Protein AF-A0A3N4L4S7-F1 (afdb_monomer_lite)

Radius of gyration: 12.06 Å; chains: 1; bounding box: 30×32×24 Å

Organism: NCBI:txid1051890

Sequence (70 aa):
LGSAGSNKSIILKENRSRSGIYILINLLNDKVYIGSAQNISKRFNQYFNPNYLERNTSYAYLSSSIKTRI

Structure (mmCIF, N/CA/C/O backbone):
data_AF-A0A3N4L4S7-F1
#
_entry.id   AF-A0A3N4L4S7-F1
#
loop_
_atom_site.group_PDB
_atom_site.id
_atom_site.type_symbol
_atom_site.label_atom_id
_atom_site.label_alt_id
_atom_site.label_comp_id
_atom_site.label_asym_id
_atom_site.label_entity_id
_atom_site.label_seq_id
_atom_site.pdbx_PDB_ins_code
_atom_site.Cartn_x
_atom_site.Cartn_y
_atom_site.Cartn_z
_atom_site.occupancy
_atom_site.B_iso_or_equiv
_atom_site.auth_seq_id
_atom_site.auth_comp_id
_atom_site.auth_asym_id
_atom_site.auth_atom_id
_atom_site.pdbx_PDB_model_num
ATOM 1 N N . LEU A 1 1 ? -8.655 21.452 0.954 1.00 31.36 1 LEU A N 1
ATOM 2 C CA . LEU A 1 1 ? -9.046 20.424 -0.038 1.00 31.36 1 LEU A CA 1
ATOM 3 C C . LEU A 1 1 ? -7.811 20.120 -0.883 1.00 31.36 1 LEU A C 1
ATOM 5 O O . LEU A 1 1 ? -7.494 20.894 -1.773 1.00 31.36 1 LEU A O 1
ATOM 9 N N . GLY A 1 2 ? -7.019 19.118 -0.487 1.00 36.12 2 GLY A N 1
ATOM 10 C CA . GLY A 1 2 ? -5.737 18.786 -1.122 1.00 36.12 2 GLY A CA 1
ATOM 11 C C . GLY A 1 2 ? -5.920 17.695 -2.173 1.00 36.12 2 GLY A C 1
ATOM 12 O O . GLY A 1 2 ? -6.384 16.609 -1.850 1.00 36.12 2 GLY A O 1
ATOM 13 N N . SER A 1 3 ? -5.565 18.011 -3.414 1.00 34.41 3 SER A N 1
ATOM 14 C CA . SER A 1 3 ? -5.649 17.167 -4.610 1.00 34.41 3 SER A CA 1
ATOM 15 C C . SER A 1 3 ? -4.976 15.799 -4.418 1.00 34.41 3 SER A C 1
ATOM 17 O O . SER A 1 3 ? -3.872 15.730 -3.880 1.00 34.41 3 SER A O 1
ATOM 19 N N . ALA A 1 4 ? -5.574 14.694 -4.880 1.00 45.16 4 ALA A N 1
ATOM 20 C CA . ALA A 1 4 ? -5.057 13.325 -4.680 1.00 45.16 4 ALA A CA 1
ATOM 21 C C . ALA A 1 4 ? -3.603 13.034 -5.121 1.00 45.16 4 ALA A C 1
ATOM 23 O O . ALA A 1 4 ? -3.042 12.022 -4.699 1.00 45.16 4 ALA A O 1
ATOM 24 N N . GLY A 1 5 ? -2.941 13.910 -5.888 1.00 47.75 5 GLY A N 1
ATOM 25 C CA . GLY A 1 5 ? -1.487 13.834 -6.112 1.00 47.75 5 GLY A CA 1
ATOM 26 C C . GLY A 1 5 ? -0.656 14.060 -4.836 1.00 47.75 5 GLY A C 1
ATOM 27 O O . GLY A 1 5 ? 0.424 13.484 -4.684 1.00 47.75 5 GLY A O 1
ATOM 28 N N . SER A 1 6 ? -1.197 14.829 -3.887 1.00 54.34 6 SER A N 1
ATOM 29 C CA . SER A 1 6 ? -0.590 15.162 -2.590 1.00 54.34 6 SER A CA 1
ATOM 30 C C . SER A 1 6 ? -0.414 13.924 -1.708 1.00 54.34 6 SER A C 1
ATOM 32 O O . SER A 1 6 ? 0.637 13.727 -1.102 1.00 54.34 6 SER A O 1
ATOM 34 N N . ASN A 1 7 ? -1.416 13.039 -1.687 1.00 78.00 7 ASN A N 1
ATOM 35 C CA . ASN A 1 7 ? -1.472 11.934 -0.729 1.00 78.00 7 ASN A CA 1
ATOM 36 C C . ASN A 1 7 ? -0.508 10.795 -1.083 1.00 78.00 7 ASN A C 1
ATOM 38 O O . ASN A 1 7 ? 0.129 10.235 -0.193 1.00 78.00 7 ASN A O 1
ATOM 42 N N . LYS A 1 8 ? -0.321 10.482 -2.375 1.00 83.81 8 LYS A N 1
ATOM 43 C CA . LYS A 1 8 ? 0.619 9.428 -2.800 1.00 83.81 8 LYS A CA 1
ATOM 44 C C . LYS A 1 8 ? 2.056 9.750 -2.388 1.00 83.81 8 LYS A C 1
ATOM 46 O O . LYS A 1 8 ? 2.733 8.898 -1.818 1.00 83.81 8 LYS A O 1
ATOM 51 N N . SER A 1 9 ? 2.529 10.959 -2.694 1.00 87.06 9 SER A N 1
ATOM 52 C CA . SER A 1 9 ? 3.908 11.371 -2.396 1.00 87.06 9 SER A CA 1
ATOM 53 C C . SER A 1 9 ? 4.196 11.321 -0.893 1.00 87.06 9 SER A C 1
ATOM 55 O O . SER A 1 9 ? 5.223 10.782 -0.479 1.00 87.06 9 SER A O 1
ATOM 57 N N . ILE A 1 10 ? 3.250 11.796 -0.076 1.00 89.69 10 ILE A N 1
ATOM 58 C CA . ILE A 1 10 ? 3.338 11.762 1.389 1.00 89.69 10 ILE A CA 1
ATOM 59 C C . ILE A 1 10 ? 3.426 10.316 1.886 1.00 89.69 10 ILE A C 1
ATOM 61 O O . ILE A 1 10 ? 4.398 9.965 2.552 1.00 89.69 10 ILE A O 1
ATOM 65 N N . ILE A 1 11 ? 2.502 9.448 1.461 1.00 88.56 11 ILE A N 1
ATOM 66 C CA . ILE A 1 11 ? 2.487 8.027 1.839 1.00 88.56 11 ILE A CA 1
ATOM 67 C C . ILE A 1 11 ? 3.811 7.339 1.477 1.00 88.56 11 ILE A C 1
ATOM 69 O O . ILE A 1 11 ? 4.367 6.586 2.280 1.00 88.56 11 ILE A O 1
ATOM 73 N N . LEU A 1 12 ? 4.354 7.598 0.283 1.00 90.75 12 LEU A N 1
ATOM 74 C CA . LEU A 1 12 ? 5.625 7.010 -0.146 1.00 90.75 12 LEU A CA 1
ATOM 75 C C . LEU A 1 12 ? 6.820 7.538 0.654 1.00 90.75 12 LEU A C 1
ATOM 77 O O . LEU A 1 12 ? 7.733 6.758 0.946 1.00 90.75 12 LEU A O 1
ATOM 81 N N . LYS A 1 13 ? 6.820 8.831 1.001 1.00 92.31 13 LYS A N 1
ATOM 82 C CA . LYS A 1 13 ? 7.876 9.483 1.784 1.00 92.31 13 LYS A CA 1
ATOM 83 C C . LYS A 1 13 ? 7.884 8.989 3.229 1.00 92.31 13 LYS A C 1
ATOM 85 O O . LYS A 1 13 ? 8.944 8.625 3.728 1.00 92.31 13 LYS A O 1
ATOM 90 N N . GLU A 1 14 ? 6.725 8.923 3.875 1.00 90.75 14 GLU A N 1
ATOM 91 C CA . GLU A 1 14 ? 6.579 8.478 5.268 1.00 90.75 14 GLU A CA 1
ATOM 92 C C . GLU A 1 14 ? 6.948 7.004 5.462 1.00 90.75 14 GLU A C 1
ATOM 94 O O . GLU A 1 14 ? 7.453 6.617 6.514 1.00 90.75 14 GLU A O 1
ATOM 99 N N . ASN A 1 15 ? 6.744 6.182 4.429 1.00 91.62 15 ASN A N 1
ATOM 100 C CA . ASN A 1 15 ? 7.036 4.749 4.465 1.00 91.62 15 ASN A CA 1
ATOM 101 C C . ASN A 1 15 ? 8.380 4.376 3.824 1.00 91.62 15 ASN A C 1
ATOM 103 O O . ASN A 1 15 ? 8.662 3.191 3.603 1.00 91.62 15 ASN A O 1
ATOM 107 N N . ARG A 1 16 ? 9.220 5.366 3.492 1.00 92.19 16 ARG A N 1
ATOM 108 C CA . ARG A 1 16 ? 10.528 5.134 2.872 1.00 92.19 16 ARG A CA 1
ATOM 109 C C . ARG A 1 16 ? 11.397 4.267 3.785 1.00 92.19 16 ARG A C 1
ATOM 111 O O . ARG A 1 16 ? 11.559 4.564 4.963 1.00 92.19 16 ARG A O 1
ATOM 118 N N . SER A 1 17 ? 11.950 3.194 3.219 1.00 91.12 17 SER A N 1
ATOM 119 C CA . SER A 1 17 ? 12.827 2.237 3.915 1.00 91.12 17 SER A CA 1
ATOM 120 C C . SER A 1 17 ? 12.213 1.559 5.149 1.00 91.12 17 SER A C 1
ATOM 122 O O . SER A 1 17 ? 12.945 1.010 5.968 1.00 91.12 17 SER A O 1
ATOM 124 N N . ARG A 1 18 ? 10.880 1.556 5.284 1.00 92.69 18 ARG A N 1
ATOM 125 C CA . ARG A 1 18 ? 10.190 0.817 6.347 1.00 92.69 18 ARG A CA 1
ATOM 126 C C . ARG A 1 18 ? 9.845 -0.596 5.892 1.00 92.69 18 ARG A C 1
ATOM 128 O O . ARG A 1 18 ? 9.362 -0.785 4.774 1.00 92.69 18 ARG A O 1
ATOM 135 N N . SER A 1 19 ? 10.055 -1.561 6.779 1.00 95.81 19 SER A N 1
ATOM 136 C CA . SER A 1 19 ? 9.532 -2.923 6.675 1.00 95.81 19 SER A CA 1
ATOM 137 C C . SER A 1 19 ? 8.402 -3.116 7.688 1.00 95.81 19 SER A C 1
ATOM 139 O O . SER A 1 19 ? 8.308 -2.364 8.658 1.00 95.81 19 SER A O 1
ATOM 141 N N . GLY A 1 20 ? 7.526 -4.094 7.463 1.00 94.12 20 GLY A N 1
ATOM 142 C CA . GLY A 1 20 ? 6.481 -4.446 8.423 1.00 94.12 20 GLY A CA 1
ATOM 143 C C . GLY A 1 20 ? 5.171 -4.891 7.786 1.00 94.12 20 GLY A C 1
ATOM 144 O O . GLY A 1 20 ? 5.124 -5.282 6.616 1.00 94.12 20 GLY A O 1
ATOM 145 N N . ILE A 1 21 ? 4.117 -4.833 8.597 1.00 94.25 21 ILE A N 1
ATOM 146 C CA . ILE A 1 21 ? 2.734 -5.169 8.248 1.00 94.25 21 ILE A CA 1
ATOM 147 C C . ILE A 1 21 ? 1.948 -3.864 8.067 1.00 94.25 21 ILE A C 1
ATOM 149 O O . ILE A 1 21 ? 2.187 -2.890 8.778 1.00 94.25 21 ILE A O 1
ATOM 153 N N . TYR A 1 22 ? 1.024 -3.834 7.112 1.00 88.69 22 TYR A N 1
ATOM 154 C CA . TYR A 1 22 ? 0.143 -2.702 6.838 1.00 88.69 22 TYR A CA 1
ATOM 155 C C . TYR A 1 22 ? -1.288 -3.171 6.570 1.00 88.69 22 TYR A C 1
ATOM 157 O O . TYR A 1 22 ? -1.523 -4.317 6.180 1.00 88.69 22 TYR A O 1
ATOM 165 N N . ILE A 1 23 ? -2.231 -2.244 6.734 1.00 89.62 23 ILE A N 1
ATOM 166 C CA . ILE A 1 23 ? -3.652 -2.439 6.451 1.00 89.62 23 ILE A CA 1
ATOM 167 C C . ILE A 1 23 ? -4.078 -1.410 5.400 1.00 89.62 23 ILE A C 1
ATOM 169 O O . ILE A 1 23 ? -3.768 -0.227 5.525 1.00 89.62 23 ILE A O 1
ATOM 173 N N . LEU A 1 24 ? -4.774 -1.863 4.361 1.00 86.94 24 LEU A N 1
ATOM 174 C CA . LEU A 1 24 ? -5.467 -1.021 3.391 1.00 86.94 24 LEU A CA 1
ATOM 175 C C . LEU A 1 24 ? -6.967 -1.229 3.568 1.00 86.94 24 LEU A C 1
ATOM 177 O O . LEU A 1 24 ? -7.445 -2.359 3.512 1.00 86.94 24 LEU A O 1
ATOM 181 N N . ILE A 1 25 ? -7.696 -0.138 3.774 1.00 84.44 25 ILE A N 1
ATOM 182 C CA . ILE A 1 25 ? -9.153 -0.146 3.902 1.00 84.44 25 ILE A CA 1
ATOM 183 C C . ILE A 1 25 ? -9.719 0.521 2.654 1.00 84.44 25 ILE A C 1
ATOM 185 O O . ILE A 1 25 ? -9.359 1.655 2.331 1.00 84.44 25 ILE A O 1
ATOM 189 N N . ASN A 1 26 ? -10.582 -0.188 1.935 1.00 81.31 26 ASN A N 1
ATOM 190 C CA . ASN A 1 26 ? -11.330 0.389 0.832 1.00 81.31 26 ASN A CA 1
ATOM 191 C C . ASN A 1 26 ? -12.510 1.189 1.387 1.00 81.31 26 ASN A C 1
ATOM 193 O O . ASN A 1 26 ? -13.490 0.611 1.834 1.00 81.31 26 ASN A O 1
ATOM 197 N N . LEU A 1 27 ? -12.445 2.512 1.288 1.00 82.50 27 LEU A N 1
ATOM 198 C CA . LEU A 1 27 ? -13.487 3.402 1.808 1.00 82.50 27 LEU A CA 1
ATOM 199 C C . LEU A 1 27 ? -14.810 3.367 1.013 1.00 82.50 27 LEU A C 1
ATOM 201 O O . LEU A 1 27 ? -15.763 4.032 1.4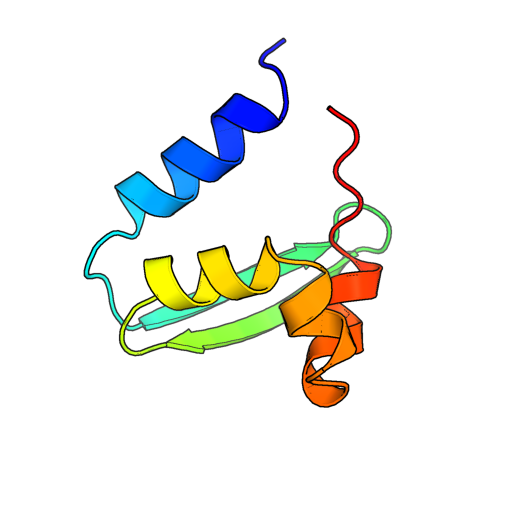00 1.00 82.50 27 LEU A O 1
ATOM 205 N N . LEU A 1 28 ? -14.878 2.647 -0.115 1.00 86.38 28 LEU A N 1
ATOM 206 C CA . LEU A 1 28 ? -16.093 2.507 -0.929 1.00 86.38 28 LEU A CA 1
ATOM 207 C C . LEU A 1 28 ? -16.929 1.277 -0.558 1.00 86.38 28 LEU A C 1
ATOM 209 O O . LEU A 1 28 ? -18.117 1.240 -0.864 1.00 86.38 28 LEU A O 1
ATOM 213 N N . ASN A 1 29 ? -16.306 0.237 0.000 1.00 84.44 29 ASN A N 1
ATOM 214 C CA . ASN A 1 29 ? -16.978 -1.035 0.294 1.00 84.44 29 ASN A CA 1
ATOM 215 C C . ASN A 1 29 ? -16.505 -1.708 1.590 1.00 84.44 29 ASN A C 1
ATOM 217 O O . ASN A 1 29 ? -16.780 -2.890 1.790 1.00 84.44 29 ASN A O 1
ATOM 221 N N . ASP A 1 30 ? -15.748 -0.983 2.413 1.00 85.06 30 ASP A N 1
ATOM 222 C CA . ASP A 1 30 ? -15.200 -1.391 3.710 1.00 85.06 30 ASP A CA 1
ATOM 223 C C . ASP A 1 30 ? -14.369 -2.679 3.702 1.00 85.06 30 ASP A C 1
ATOM 225 O O . ASP A 1 30 ? -14.046 -3.242 4.750 1.00 85.06 30 ASP A O 1
ATOM 229 N N . LYS A 1 31 ? -13.953 -3.153 2.522 1.00 84.50 31 LYS A N 1
ATOM 230 C CA . LYS A 1 31 ? -13.065 -4.308 2.433 1.00 84.50 31 LYS A CA 1
ATOM 231 C C . LYS A 1 31 ? -11.697 -3.948 2.985 1.00 84.50 31 LYS A C 1
ATOM 233 O O . LYS A 1 31 ? -11.105 -2.925 2.637 1.00 84.50 31 LYS A O 1
ATOM 238 N N . VAL A 1 32 ? -11.178 -4.852 3.804 1.00 84.50 32 VAL A N 1
ATOM 239 C CA . VAL A 1 32 ? -9.884 -4.715 4.462 1.00 84.50 32 VAL A CA 1
ATOM 240 C C . VAL A 1 32 ? -8.889 -5.672 3.821 1.00 84.50 32 VAL A C 1
ATOM 242 O O . VAL A 1 32 ? -9.173 -6.852 3.627 1.00 84.50 32 VAL A O 1
ATOM 245 N N . TYR A 1 33 ? -7.701 -5.163 3.515 1.00 84.81 33 TYR A N 1
ATOM 246 C CA . TYR A 1 33 ? -6.562 -5.947 3.066 1.00 84.81 33 TYR A CA 1
ATOM 247 C C . TYR A 1 33 ? -5.399 -5.768 4.034 1.00 84.81 33 TYR A C 1
ATOM 249 O O . TYR A 1 33 ? -4.999 -4.644 4.331 1.00 84.81 33 TYR A O 1
ATOM 257 N N . ILE A 1 34 ? -4.824 -6.878 4.488 1.00 88.00 34 ILE A N 1
ATOM 258 C CA . ILE A 1 34 ? -3.652 -6.890 5.362 1.00 88.00 34 ILE A CA 1
ATOM 259 C C . ILE A 1 34 ? -2.496 -7.491 4.572 1.00 88.00 34 ILE A C 1
ATOM 261 O O . ILE A 1 34 ? -2.627 -8.565 3.987 1.00 88.00 34 ILE A O 1
ATOM 265 N N . GLY A 1 35 ? -1.361 -6.801 4.539 1.00 86.50 35 GLY A N 1
ATOM 266 C CA . GLY A 1 35 ? -0.181 -7.269 3.825 1.00 86.50 35 GLY A CA 1
ATOM 267 C C . GLY A 1 35 ? 1.105 -6.966 4.572 1.00 86.50 35 GLY A C 1
ATOM 268 O O . GLY A 1 35 ? 1.136 -6.159 5.496 1.00 86.50 35 GLY A O 1
ATOM 269 N N . SER A 1 36 ? 2.192 -7.599 4.143 1.00 92.81 36 SER A N 1
ATOM 270 C CA . SER A 1 36 ? 3.534 -7.335 4.657 1.00 92.81 36 SER A CA 1
ATOM 271 C C . SER A 1 36 ? 4.502 -6.976 3.531 1.00 92.81 36 SER A C 1
ATOM 273 O O . SER A 1 36 ? 4.283 -7.282 2.349 1.00 92.81 36 SER A O 1
ATOM 275 N N . ALA A 1 37 ? 5.567 -6.256 3.875 1.00 93.50 37 ALA A N 1
ATOM 276 C CA . ALA A 1 37 ? 6.648 -5.945 2.952 1.00 93.50 37 ALA A CA 1
ATOM 277 C C . ALA A 1 37 ? 7.958 -5.665 3.692 1.00 93.50 37 ALA A C 1
ATOM 279 O O . ALA A 1 37 ? 7.972 -5.015 4.733 1.00 93.50 37 ALA A O 1
ATOM 280 N N . GLN A 1 38 ? 9.074 -6.068 3.085 1.00 94.44 38 GLN A N 1
ATOM 281 C CA . GLN A 1 38 ? 10.407 -5.612 3.498 1.00 94.44 38 GLN A CA 1
ATOM 282 C C . GLN A 1 38 ? 10.636 -4.130 3.159 1.00 94.44 38 GLN A C 1
ATOM 284 O O . GLN A 1 38 ? 11.400 -3.448 3.828 1.00 94.44 38 GLN A O 1
ATOM 289 N N . ASN A 1 39 ? 9.966 -3.621 2.121 1.00 94.62 39 ASN A N 1
ATOM 290 C CA . ASN A 1 39 ? 9.970 -2.205 1.772 1.00 94.62 39 ASN A CA 1
ATOM 291 C C . ASN A 1 39 ? 8.542 -1.766 1.432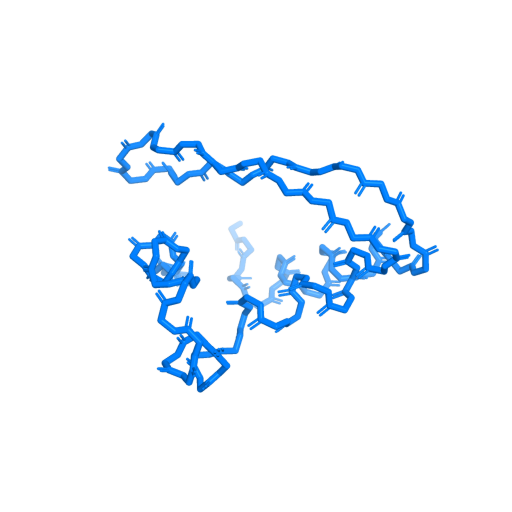 1.00 94.62 39 ASN A C 1
ATOM 293 O O . ASN A 1 39 ? 8.049 -1.997 0.323 1.00 94.62 39 ASN A O 1
ATOM 297 N N . ILE A 1 40 ? 7.875 -1.161 2.411 1.00 93.00 40 ILE A N 1
ATOM 298 C CA . ILE A 1 40 ? 6.478 -0.730 2.329 1.00 93.00 40 ILE A CA 1
ATOM 299 C C . ILE A 1 40 ? 6.312 0.353 1.258 1.00 93.00 40 ILE A C 1
ATOM 301 O O . ILE A 1 40 ? 5.397 0.254 0.447 1.00 93.00 40 ILE A O 1
ATOM 305 N N . SER A 1 41 ? 7.226 1.326 1.164 1.00 93.00 41 SER A N 1
ATOM 306 C CA . SER A 1 41 ? 7.177 2.359 0.115 1.00 93.00 41 SER A CA 1
ATOM 307 C C . SER A 1 41 ? 7.202 1.754 -1.295 1.00 93.00 41 SER A C 1
ATOM 309 O O . SER A 1 41 ? 6.363 2.087 -2.134 1.00 93.00 41 SER A O 1
ATOM 311 N N . LYS A 1 42 ? 8.087 0.779 -1.552 1.00 92.94 42 LYS A N 1
ATOM 312 C CA . LYS A 1 42 ? 8.118 0.051 -2.833 1.00 92.94 42 LYS A CA 1
ATOM 313 C C . LYS A 1 42 ? 6.795 -0.672 -3.091 1.00 92.94 42 LYS A C 1
ATOM 315 O O . LYS A 1 42 ? 6.280 -0.603 -4.206 1.00 92.94 42 LYS A O 1
ATOM 320 N N . ARG A 1 43 ? 6.236 -1.332 -2.071 1.00 91.56 43 ARG A N 1
ATOM 321 C CA . ARG A 1 43 ? 4.963 -2.057 -2.176 1.00 91.56 43 ARG A CA 1
ATOM 322 C C . ARG A 1 43 ? 3.789 -1.125 -2.482 1.00 91.56 43 ARG A C 1
ATOM 324 O O . ARG A 1 43 ? 3.009 -1.407 -3.383 1.00 91.56 43 ARG A O 1
ATOM 331 N N . PHE A 1 44 ? 3.685 0.006 -1.796 1.00 90.00 44 PHE A N 1
ATOM 332 C CA . PHE A 1 44 ? 2.646 0.999 -2.065 1.00 90.00 44 PHE A CA 1
ATOM 333 C C . PHE A 1 44 ? 2.789 1.609 -3.457 1.00 90.00 44 PHE A C 1
ATOM 335 O O . PHE A 1 44 ? 1.795 1.758 -4.161 1.00 90.00 44 PHE A O 1
ATOM 342 N N . ASN A 1 45 ? 4.014 1.876 -3.916 1.00 90.44 45 ASN A N 1
ATOM 343 C CA . ASN A 1 45 ? 4.220 2.385 -5.271 1.00 90.44 45 ASN A CA 1
ATOM 344 C C . ASN A 1 45 ? 3.733 1.404 -6.351 1.00 90.44 45 ASN A C 1
ATOM 346 O O . ASN A 1 45 ? 3.188 1.836 -7.363 1.00 90.44 45 ASN A O 1
ATOM 350 N N . GLN A 1 46 ? 3.887 0.095 -6.122 1.00 88.94 46 GLN A N 1
ATOM 351 C CA . GLN A 1 46 ? 3.333 -0.944 -6.995 1.00 88.94 46 GLN A CA 1
ATOM 352 C C . GLN A 1 46 ? 1.801 -0.897 -7.039 1.00 88.94 46 GLN 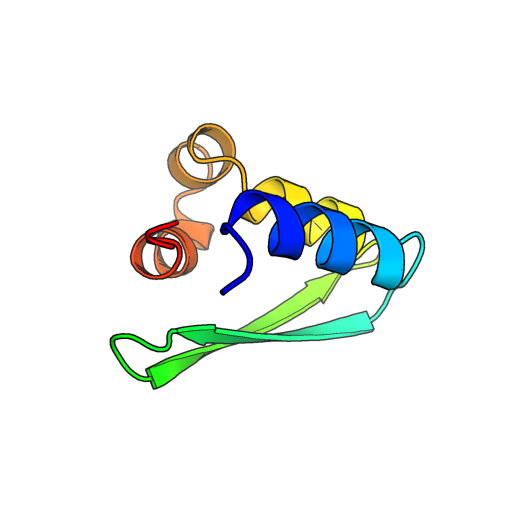A C 1
ATOM 354 O O . GLN A 1 46 ? 1.225 -0.967 -8.119 1.00 88.94 46 GLN A O 1
ATOM 359 N N . TYR A 1 47 ? 1.136 -0.725 -5.895 1.00 86.12 47 TYR A N 1
ATOM 360 C CA . TYR A 1 47 ? -0.325 -0.614 -5.848 1.00 86.12 47 TYR A CA 1
ATOM 361 C C . TYR A 1 47 ? -0.857 0.660 -6.507 1.00 86.12 47 TYR A C 1
ATOM 363 O O . TYR A 1 47 ? -1.941 0.651 -7.073 1.00 86.12 47 TYR A O 1
ATOM 371 N N . PHE A 1 48 ? -0.083 1.743 -6.516 1.00 84.62 48 PHE A N 1
ATOM 372 C CA . PHE A 1 48 ? -0.434 2.953 -7.263 1.00 84.62 48 PHE A CA 1
ATOM 373 C C . PHE A 1 48 ? -0.140 2.867 -8.771 1.00 84.62 48 PHE A C 1
ATOM 375 O O . PHE A 1 48 ? -0.278 3.878 -9.460 1.00 84.62 48 PHE A O 1
ATOM 382 N N . ASN A 1 49 ? 0.314 1.720 -9.287 1.00 85.31 49 ASN A N 1
ATOM 383 C CA . ASN A 1 49 ? 0.603 1.510 -10.703 1.00 85.31 49 ASN A CA 1
ATOM 384 C C . ASN A 1 49 ? -0.426 0.538 -11.320 1.00 85.31 49 ASN A C 1
ATOM 386 O O . ASN A 1 49 ? -0.313 -0.669 -11.102 1.00 85.31 49 ASN A O 1
ATOM 390 N N . PRO A 1 50 ? -1.384 1.022 -12.133 1.00 80.50 50 PRO A N 1
ATOM 391 C CA . PRO A 1 50 ? -2.407 0.181 -12.760 1.00 80.50 50 PRO A CA 1
ATOM 392 C C . PRO A 1 50 ? -1.830 -0.999 -13.553 1.00 80.50 50 PRO A C 1
ATOM 394 O O . PRO A 1 50 ? -2.257 -2.134 -13.363 1.00 80.50 50 PRO A O 1
ATOM 397 N N . ASN A 1 51 ? -0.761 -0.768 -14.324 1.00 83.62 51 ASN A N 1
ATOM 398 C CA . ASN A 1 51 ? -0.098 -1.814 -15.113 1.00 83.62 51 ASN A CA 1
ATOM 399 C C . ASN A 1 51 ? 0.481 -2.932 -14.233 1.00 83.62 51 ASN A C 1
ATOM 401 O O . ASN A 1 51 ? 0.580 -4.083 -14.656 1.00 83.62 51 ASN A O 1
ATOM 405 N N . TYR A 1 52 ? 0.914 -2.601 -13.011 1.00 83.44 52 TYR A N 1
ATOM 406 C CA . TYR A 1 52 ? 1.406 -3.602 -12.067 1.00 83.44 52 TYR A CA 1
ATOM 407 C C . TYR A 1 52 ? 0.263 -4.480 -11.553 1.00 83.44 52 TYR A C 1
ATOM 409 O O . TYR A 1 52 ? 0.438 -5.691 -11.424 1.00 83.44 52 TYR A O 1
ATOM 417 N N . LEU A 1 53 ? -0.896 -3.880 -11.279 1.00 79.50 53 LEU A N 1
ATOM 418 C CA . LEU A 1 53 ? -2.076 -4.593 -10.799 1.00 79.50 53 LEU A CA 1
ATOM 419 C C . LEU A 1 53 ? -2.662 -5.513 -11.874 1.00 79.50 53 LEU A C 1
ATOM 421 O O . LEU A 1 53 ? -2.991 -6.654 -11.576 1.00 79.50 53 LEU A O 1
ATOM 425 N N . GLU A 1 54 ? -2.729 -5.056 -13.123 1.00 77.81 54 GLU A N 1
ATOM 426 C CA . GLU A 1 54 ? -3.239 -5.854 -14.247 1.00 77.81 54 GLU A CA 1
ATOM 427 C C . GLU A 1 54 ? -2.379 -7.091 -14.530 1.00 77.81 54 GLU A C 1
ATOM 429 O O . GLU A 1 54 ? -2.900 -8.166 -14.813 1.00 77.81 54 GLU A O 1
ATOM 434 N N . ARG A 1 55 ? -1.054 -6.967 -14.396 1.00 78.25 55 ARG A N 1
ATOM 435 C CA . ARG A 1 55 ? -0.114 -8.084 -14.594 1.00 78.25 55 ARG A CA 1
ATOM 436 C C . ARG A 1 55 ? -0.103 -9.085 -13.443 1.00 78.25 55 ARG A C 1
ATOM 438 O O . ARG A 1 55 ? 0.386 -10.196 -13.612 1.00 78.25 55 ARG A O 1
ATOM 445 N N . ASN A 1 56 ? -0.591 -8.691 -12.271 1.00 70.12 56 ASN A N 1
ATOM 446 C CA . ASN A 1 56 ? -0.576 -9.512 -11.070 1.00 70.12 56 ASN A CA 1
ATOM 447 C C . ASN A 1 56 ? -2.009 -9.678 -10.564 1.00 70.12 56 ASN A C 1
ATOM 449 O O . ASN A 1 56 ? -2.437 -8.995 -9.633 1.00 70.12 56 ASN A O 1
ATOM 453 N N . THR A 1 57 ? -2.741 -10.614 -11.167 1.00 57.84 57 THR A N 1
ATOM 454 C CA . THR A 1 57 ? -4.155 -10.901 -10.872 1.00 57.84 57 THR A CA 1
ATOM 455 C C . THR A 1 57 ? -4.423 -11.223 -9.397 1.00 57.84 57 THR A C 1
ATOM 457 O O . THR A 1 57 ? -5.492 -10.889 -8.892 1.00 57.84 57 THR A O 1
ATOM 460 N N . SER A 1 58 ? -3.440 -11.741 -8.650 1.00 59.69 58 SER A N 1
ATOM 461 C CA . SER A 1 58 ? -3.532 -11.912 -7.187 1.00 59.69 58 SER A CA 1
ATOM 462 C C . SER A 1 58 ? -3.704 -10.594 -6.409 1.00 59.69 58 SER A C 1
ATOM 464 O O . SER A 1 58 ? -4.177 -10.612 -5.276 1.00 59.69 58 SER A O 1
ATOM 466 N N . TYR A 1 59 ? -3.366 -9.442 -7.002 1.00 60.03 59 TYR A N 1
ATOM 467 C CA . TYR A 1 59 ? -3.595 -8.101 -6.446 1.00 60.03 59 TYR A CA 1
ATOM 468 C C . TYR A 1 59 ? -4.827 -7.399 -7.048 1.00 60.03 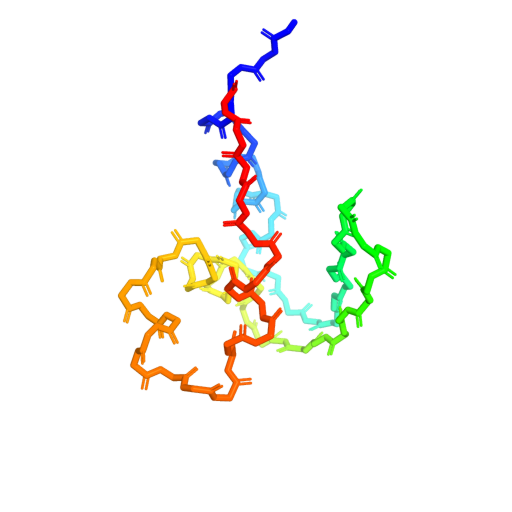59 TYR A C 1
ATOM 470 O O . TYR A 1 59 ? -5.082 -6.238 -6.728 1.00 60.03 59 TYR A O 1
ATOM 478 N N . ALA A 1 60 ? -5.636 -8.074 -7.874 1.00 50.34 60 ALA A N 1
ATOM 479 C CA . ALA A 1 60 ? -6.842 -7.492 -8.479 1.00 50.34 60 ALA A CA 1
ATOM 480 C C . ALA A 1 60 ? -7.907 -7.066 -7.439 1.00 50.34 60 ALA A C 1
ATOM 482 O O . ALA A 1 60 ? -8.706 -6.155 -7.664 1.00 50.34 60 ALA A O 1
ATOM 483 N N . TYR A 1 61 ? -7.884 -7.645 -6.237 1.00 52.75 61 TYR A N 1
ATOM 484 C CA . TYR A 1 61 ? -8.729 -7.187 -5.125 1.00 52.75 61 TYR A CA 1
ATOM 485 C C . TYR A 1 61 ? -8.331 -5.788 -4.609 1.00 52.75 61 TYR A C 1
ATOM 487 O O . TYR A 1 61 ? -9.173 -5.043 -4.103 1.00 52.75 61 TYR A O 1
ATOM 495 N N . LEU A 1 62 ? -7.066 -5.390 -4.799 1.00 53.19 62 LEU A N 1
ATOM 496 C CA . LEU A 1 62 ? -6.580 -4.037 -4.521 1.00 53.19 62 LEU A CA 1
ATOM 497 C C . LEU A 1 62 ? -6.897 -3.070 -5.670 1.00 53.19 62 LEU A C 1
ATOM 499 O O . LEU A 1 62 ? -7.199 -1.909 -5.404 1.00 53.19 62 LEU A O 1
ATOM 503 N N . SER A 1 63 ? -6.921 -3.533 -6.928 1.00 50.69 63 SER A N 1
ATOM 504 C CA . SER A 1 63 ? -7.322 -2.693 -8.073 1.00 50.69 63 SER A CA 1
ATOM 505 C C . SER A 1 63 ? -8.798 -2.303 -8.035 1.00 50.69 63 SER A C 1
ATOM 507 O O . SER A 1 63 ? -9.146 -1.184 -8.400 1.00 50.69 63 SER A O 1
ATOM 509 N N . SER A 1 64 ? -9.650 -3.160 -7.469 1.00 48.00 64 SER A N 1
ATOM 510 C CA . SER A 1 64 ? -11.064 -2.852 -7.200 1.00 48.00 64 SER A CA 1
ATOM 511 C C . SER A 1 64 ? -11.262 -1.783 -6.107 1.00 48.0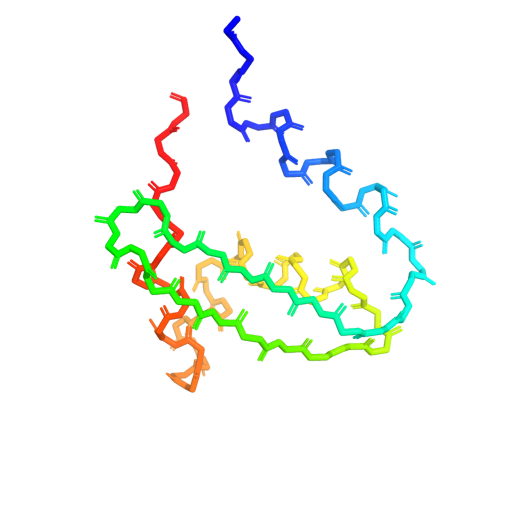0 64 SER A C 1
ATOM 513 O O . SER A 1 64 ? -12.389 -1.359 -5.852 1.00 48.00 64 SER A O 1
ATOM 515 N N . SER A 1 65 ? -10.176 -1.359 -5.447 1.00 48.69 65 SER A N 1
ATOM 516 C CA . SER A 1 65 ? -10.179 -0.494 -4.262 1.00 48.69 65 SER A CA 1
ATOM 517 C C . SER A 1 65 ? -9.391 0.806 -4.416 1.00 48.69 65 SER A C 1
ATOM 519 O O . SER A 1 65 ? -9.507 1.697 -3.580 1.00 48.69 65 SER A O 1
ATOM 521 N N . ILE A 1 66 ? -8.625 0.958 -5.498 1.00 50.00 66 ILE A N 1
ATOM 522 C CA . ILE A 1 66 ? -7.859 2.172 -5.798 1.00 50.00 66 ILE A CA 1
ATOM 523 C C . ILE A 1 66 ? -8.555 2.884 -6.957 1.00 50.00 66 ILE A C 1
ATOM 525 O O . ILE A 1 66 ? -8.088 2.909 -8.091 1.00 50.00 66 ILE A O 1
ATOM 529 N N . LYS A 1 67 ? -9.721 3.464 -6.666 1.00 38.91 67 LYS A N 1
ATOM 530 C CA . LYS A 1 67 ? -10.347 4.480 -7.518 1.00 38.91 67 LYS A CA 1
ATOM 531 C C . LYS A 1 67 ? -10.405 5.783 -6.729 1.00 38.91 67 LYS A C 1
ATOM 533 O O . LYS A 1 67 ? -11.464 6.235 -6.311 1.00 38.91 67 LYS A O 1
ATOM 538 N N . THR A 1 68 ? -9.238 6.363 -6.466 1.00 33.06 68 THR A N 1
ATOM 539 C CA . THR A 1 68 ? -9.155 7.682 -5.835 1.00 33.06 68 THR A CA 1
ATOM 540 C C . THR A 1 68 ? -9.521 8.726 -6.882 1.00 33.06 68 THR A C 1
ATOM 542 O O . THR A 1 68 ? -8.752 8.988 -7.807 1.00 33.06 68 THR A O 1
ATOM 545 N N . ARG A 1 69 ? -10.719 9.303 -6.760 1.00 27.38 69 ARG A N 1
ATOM 546 C CA . ARG A 1 69 ? -11.032 10.581 -7.404 1.00 27.38 69 ARG A CA 1
ATOM 547 C C . ARG A 1 69 ? -10.178 11.659 -6.722 1.00 27.38 69 ARG A C 1
ATOM 549 O O . ARG A 1 69 ? -10.024 11.621 -5.502 1.00 27.38 69 ARG A O 1
ATOM 556 N N . ILE A 1 70 ? -9.571 1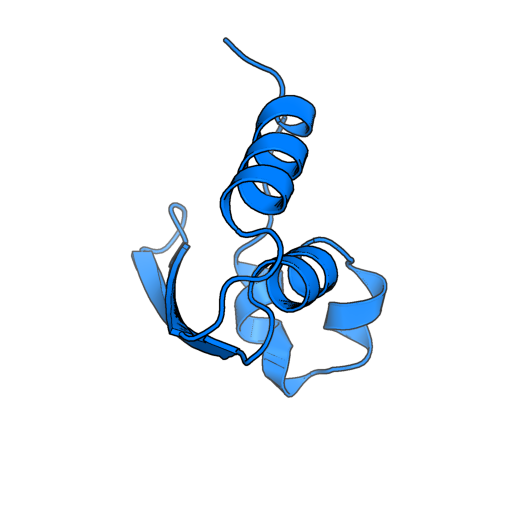2.522 -7.536 1.00 40.16 70 ILE A N 1
ATOM 557 C CA . ILE A 1 70 ? -8.691 13.624 -7.113 1.00 40.16 70 ILE A CA 1
ATOM 558 C C . ILE A 1 70 ? -9.475 14.690 -6.364 1.00 40.16 70 ILE A C 1
ATOM 560 O O . ILE A 1 70 ? -10.629 14.936 -6.780 1.00 40.16 70 ILE A O 1
#

pLDDT: mean 75.64, std 19.95, range [27.38, 95.81]

Secondary structure (DSSP, 8-state):
---THHHHHHHHHHTTT--EEEEEE-TTT--EEEEEESSHHHHHHHHT-HHHHHH-GGGHHHHTT-----

Foldseek 3Di:
DDAPVVVLVVQLVVQAQDWDKDWDAQPVPRDIDIDTDSRVSVVSVLLVDPVSCVVPVVCVVSVVRPPDDD

InterPro domains:
  IPR000305 GIY-YIG endonuclease [PF01541] (19-53)
  IPR000305 GIY-YIG endonuclease [PS50164] (17-70)
  IPR035901 GIY-YIG endonuclease superfamily [G3DSA:3.40.1440.10] (18-69)
  IPR035901 GIY-YIG endonuclease superfamily [SSF82771] (18-63)